Protein AF-A0A6P0NBN0-F1 (afdb_monomer)

Nearest PDB structures (foldseek):
  5uum-assembly2_B  TM=2.780E-01  e=2.029E+00  Homo sapiens

Structure (mmCIF, N/CA/C/O backbone):
data_AF-A0A6P0NBN0-F1
#
_entry.id   AF-A0A6P0NBN0-F1
#
loop_
_atom_site.group_PDB
_atom_site.id
_atom_site.type_symbol
_atom_site.label_atom_id
_atom_site.label_alt_id
_atom_site.label_comp_id
_atom_site.label_asym_id
_atom_site.label_entity_id
_atom_site.label_seq_id
_atom_site.pdbx_PDB_ins_code
_atom_site.Cartn_x
_atom_site.Cartn_y
_atom_site.Cartn_z
_atom_site.occupancy
_atom_site.B_iso_or_equiv
_atom_site.auth_seq_id
_atom_site.auth_comp_id
_atom_site.auth_asym_id
_atom_site.auth_atom_id
_atom_site.pdbx_PDB_model_num
ATOM 1 N N . MET A 1 1 ? -20.893 8.899 32.834 1.00 61.50 1 MET A N 1
ATOM 2 C CA . MET A 1 1 ? -21.364 9.978 31.938 1.00 61.50 1 MET A CA 1
ATOM 3 C C . MET A 1 1 ? -20.304 10.096 30.863 1.00 61.50 1 MET A C 1
ATOM 5 O O . MET A 1 1 ? -19.137 10.096 31.224 1.00 61.50 1 MET A O 1
ATOM 9 N N . VAL A 1 2 ? -20.676 10.076 29.583 1.00 63.03 2 VAL A N 1
ATOM 10 C CA . VAL A 1 2 ? -19.690 10.119 28.487 1.00 63.03 2 VAL A CA 1
ATOM 11 C C . VAL A 1 2 ? -18.972 11.475 28.541 1.00 63.03 2 VAL A C 1
ATOM 13 O O . VAL A 1 2 ? -19.660 12.476 28.770 1.00 63.03 2 VAL A O 1
ATOM 16 N N . PRO A 1 3 ? -17.635 11.545 28.403 1.00 70.12 3 PRO A N 1
ATOM 17 C CA . PRO A 1 3 ? -16.921 12.816 28.469 1.00 70.12 3 PRO A CA 1
ATOM 18 C C . PRO A 1 3 ? -17.438 13.796 27.409 1.00 70.12 3 PRO A C 1
ATOM 20 O O . PRO A 1 3 ? -17.702 13.409 26.273 1.00 70.12 3 PRO A O 1
ATOM 23 N N . THR A 1 4 ? -17.546 15.080 27.769 1.00 79.38 4 THR A N 1
ATOM 24 C CA . THR A 1 4 ? -17.931 16.145 26.823 1.00 79.38 4 THR A CA 1
ATOM 25 C C . THR A 1 4 ? -16.890 16.319 25.713 1.00 79.38 4 THR A C 1
ATOM 27 O O . THR A 1 4 ? -17.241 16.692 24.597 1.00 79.38 4 THR A O 1
ATOM 30 N N . ILE A 1 5 ? -15.610 16.051 26.007 1.00 80.06 5 ILE A N 1
ATOM 31 C CA . ILE A 1 5 ? -14.496 16.093 25.053 1.00 80.06 5 ILE A CA 1
ATOM 32 C C . ILE A 1 5 ? -13.587 14.890 25.317 1.00 80.06 5 ILE A C 1
ATOM 34 O O . ILE A 1 5 ? -13.113 14.708 26.437 1.00 80.06 5 ILE A O 1
ATOM 38 N N . LEU A 1 6 ? -13.317 14.100 24.277 1.00 76.75 6 LEU A N 1
ATOM 39 C CA . LEU A 1 6 ? -12.288 13.062 24.271 1.00 76.75 6 LEU A CA 1
ATOM 40 C C . LEU A 1 6 ? -11.174 13.508 23.316 1.00 76.75 6 LEU A C 1
ATOM 42 O O . LEU A 1 6 ? -11.376 13.530 22.104 1.00 76.75 6 LEU A O 1
ATOM 46 N N . ALA A 1 7 ? -10.021 13.899 23.861 1.00 79.12 7 ALA A N 1
ATOM 47 C CA . ALA A 1 7 ? -8.847 14.269 23.075 1.00 79.12 7 ALA A CA 1
ATOM 48 C C . ALA A 1 7 ? -7.921 13.058 22.940 1.00 79.12 7 ALA A C 1
ATOM 50 O O . ALA A 1 7 ? -7.492 12.483 23.940 1.00 79.12 7 ALA A O 1
ATOM 51 N N . LEU A 1 8 ? -7.642 12.672 21.700 1.00 74.00 8 LEU A N 1
ATOM 52 C CA . LEU A 1 8 ? -6.839 11.510 21.356 1.00 74.00 8 LEU A CA 1
ATOM 53 C C . LEU A 1 8 ? -5.712 11.961 20.429 1.00 74.00 8 LEU A C 1
ATOM 55 O O . LEU A 1 8 ? -5.988 12.511 19.366 1.00 74.00 8 LEU A O 1
ATOM 59 N N . ASP A 1 9 ? -4.467 11.735 20.836 1.00 70.88 9 ASP A N 1
ATOM 60 C CA . ASP A 1 9 ? -3.292 11.960 19.996 1.00 70.88 9 ASP A CA 1
ATOM 61 C C . ASP A 1 9 ? -2.911 10.625 19.353 1.00 70.88 9 ASP A C 1
ATOM 63 O O . ASP A 1 9 ? -2.278 9.777 19.985 1.00 70.88 9 ASP A O 1
ATOM 67 N N . PHE A 1 10 ? -3.422 10.368 18.146 1.00 61.75 10 PHE A N 1
ATOM 68 C CA . PHE A 1 10 ? -3.160 9.117 17.441 1.00 61.75 10 PHE A CA 1
ATOM 69 C C . PHE A 1 10 ? -2.786 9.354 15.983 1.00 61.75 10 PHE A C 1
ATOM 71 O O . PHE A 1 10 ? -3.629 9.712 15.162 1.00 61.75 10 PHE A O 1
ATOM 78 N N . ASP A 1 11 ? -1.564 8.961 15.638 1.00 64.44 11 ASP A N 1
ATOM 79 C CA . ASP A 1 11 ? -1.082 8.802 14.264 1.00 64.44 11 ASP A CA 1
ATOM 80 C C . ASP A 1 11 ? -1.620 7.501 13.620 1.00 64.44 11 ASP A C 1
ATOM 82 O O . ASP A 1 11 ? -0.869 6.651 13.147 1.00 64.44 11 ASP A O 1
ATOM 86 N N . GLY A 1 12 ? -2.942 7.279 13.650 1.00 61.06 12 GLY A N 1
ATOM 87 C CA . GLY A 1 12 ? -3.579 6.124 12.990 1.00 61.06 12 GLY A CA 1
ATOM 88 C C . GLY A 1 12 ? -3.499 4.782 13.738 1.00 61.06 12 GLY A C 1
ATOM 89 O O . GLY A 1 12 ? -3.802 3.740 13.164 1.00 61.06 12 GLY A O 1
ATOM 90 N N . VAL A 1 13 ? -3.156 4.781 15.032 1.00 74.38 13 VAL A N 1
ATOM 91 C CA . VAL A 1 13 ? -2.972 3.561 15.858 1.00 74.38 13 VAL A CA 1
ATOM 92 C C . VAL A 1 13 ? -4.283 2.807 16.152 1.00 74.38 13 VAL A C 1
ATOM 94 O O . VAL A 1 13 ? -4.261 1.673 16.618 1.00 74.38 13 VAL A O 1
ATOM 97 N N . LEU A 1 14 ? -5.446 3.401 15.873 1.00 85.31 14 LEU A N 1
ATOM 98 C CA . LEU A 1 14 ? -6.750 2.785 16.156 1.00 85.31 14 LEU A CA 1
ATOM 99 C C . LEU A 1 14 ? -7.204 1.804 15.072 1.00 85.31 14 LEU A C 1
ATOM 101 O O . LEU A 1 14 ? -7.863 0.807 15.377 1.00 85.31 14 LEU A O 1
ATOM 105 N N . CYS A 1 15 ? -6.842 2.080 13.820 1.00 89.00 15 CYS A N 1
ATOM 106 C CA . CYS A 1 15 ? -7.362 1.375 12.659 1.00 89.00 15 CYS A CA 1
ATOM 107 C C . CYS A 1 15 ? -6.226 0.752 11.847 1.00 89.00 15 CYS A C 1
ATOM 109 O O . CYS A 1 15 ? -5.285 1.417 11.423 1.00 89.00 15 CYS A O 1
ATOM 111 N N . ASN A 1 16 ? -6.360 -0.534 11.566 1.00 91.44 16 ASN A N 1
ATOM 112 C CA . ASN A 1 16 ? -5.607 -1.245 10.557 1.00 91.44 16 ASN A CA 1
ATOM 113 C C . ASN A 1 16 ? -6.168 -0.913 9.163 1.00 91.44 16 ASN A C 1
ATOM 115 O O . ASN A 1 16 ? -7.206 -1.440 8.764 1.00 91.44 16 ASN A O 1
ATOM 119 N N . GLY A 1 17 ? -5.470 -0.042 8.430 1.00 92.50 17 GLY A N 1
ATOM 120 C CA . GLY A 1 17 ? -5.758 0.296 7.028 1.00 92.50 17 GLY A CA 1
ATOM 121 C C . GLY A 1 17 ? -4.939 -0.505 6.011 1.00 92.50 17 GLY A C 1
ATOM 122 O O . GLY A 1 17 ? -4.845 -0.117 4.850 1.00 92.50 17 GLY A O 1
ATOM 123 N N . LEU A 1 18 ? -4.292 -1.604 6.415 1.00 93.81 18 LEU A N 1
ATOM 124 C CA . LEU A 1 18 ? -3.346 -2.321 5.555 1.00 93.81 18 LEU A CA 1
ATOM 125 C C . LEU A 1 18 ? -3.994 -2.898 4.283 1.00 93.81 18 LEU A C 1
ATOM 127 O O . LEU A 1 18 ? -3.351 -2.944 3.231 1.00 93.81 18 LEU A O 1
ATOM 131 N N . LEU A 1 19 ? -5.267 -3.305 4.362 1.00 95.88 19 LEU A N 1
ATOM 132 C CA . LEU A 1 19 ? -6.030 -3.745 3.191 1.00 95.88 19 LEU A CA 1
ATOM 133 C C . LEU A 1 19 ? -6.223 -2.590 2.204 1.00 95.88 19 LEU A C 1
ATOM 135 O O . LEU A 1 19 ? -6.015 -2.777 1.007 1.00 95.88 19 LEU A O 1
ATOM 139 N N . GLU A 1 20 ? -6.568 -1.401 2.701 1.00 96.31 20 GLU A N 1
ATOM 140 C CA . GLU A 1 20 ? -6.726 -0.201 1.880 1.00 96.31 20 GLU A CA 1
ATOM 141 C C . GLU A 1 20 ? -5.420 0.186 1.192 1.00 96.31 20 GLU A C 1
ATOM 143 O O . GLU A 1 20 ? -5.411 0.373 -0.023 1.00 96.31 20 GLU A O 1
ATOM 148 N N . TYR A 1 21 ? -4.304 0.203 1.925 1.00 95.69 21 TYR A N 1
ATOM 149 C CA . TYR A 1 21 ? -2.983 0.475 1.350 1.00 95.69 21 TYR A CA 1
ATOM 150 C C . TYR A 1 21 ? -2.647 -0.471 0.204 1.00 95.69 21 TYR A C 1
ATOM 152 O O . TYR A 1 21 ? -2.204 -0.026 -0.852 1.00 95.69 21 TYR A O 1
ATOM 160 N N . PHE A 1 22 ? -2.892 -1.769 0.382 1.00 97.81 22 PHE A N 1
ATOM 161 C CA . PHE A 1 22 ? -2.668 -2.736 -0.684 1.00 97.81 22 PHE A CA 1
ATOM 162 C C . PHE A 1 22 ? -3.573 -2.485 -1.895 1.00 97.81 22 PHE A C 1
ATOM 164 O O . PHE A 1 22 ? -3.090 -2.495 -3.025 1.00 97.81 22 PHE A O 1
ATOM 171 N N . GLN A 1 23 ? -4.867 -2.234 -1.683 1.00 97.38 23 GLN A N 1
ATOM 172 C CA . GLN A 1 23 ? -5.810 -1.992 -2.777 1.00 97.38 23 GLN A CA 1
ATOM 173 C C . GLN A 1 23 ? -5.470 -0.716 -3.555 1.00 97.38 23 GLN A C 1
ATOM 175 O O . GLN A 1 23 ? -5.464 -0.728 -4.786 1.00 97.38 23 GLN A O 1
ATOM 180 N N . THR A 1 24 ? -5.136 0.367 -2.857 1.00 97.56 24 THR A N 1
ATOM 181 C CA . THR A 1 24 ? -4.711 1.631 -3.466 1.00 97.56 24 THR A CA 1
ATOM 182 C C . THR A 1 24 ? -3.385 1.461 -4.219 1.00 97.56 24 THR A C 1
ATOM 184 O O . THR A 1 24 ? -3.270 1.895 -5.370 1.00 97.56 24 THR A O 1
ATOM 187 N N . ALA A 1 25 ? -2.411 0.744 -3.646 1.00 98.12 25 ALA A N 1
ATOM 188 C CA . ALA A 1 25 ? -1.146 0.426 -4.310 1.00 98.12 25 ALA A CA 1
ATOM 189 C C . ALA A 1 25 ? -1.341 -0.429 -5.571 1.00 98.12 25 ALA A C 1
ATOM 191 O O . ALA A 1 25 ? -0.764 -0.121 -6.611 1.00 98.12 25 ALA A O 1
ATOM 192 N N . TRP A 1 26 ? -2.186 -1.462 -5.507 1.00 98.25 26 TRP A N 1
ATOM 193 C CA . TRP A 1 26 ? -2.505 -2.327 -6.644 1.00 98.25 26 TRP A CA 1
ATOM 194 C C . TRP A 1 26 ? -3.226 -1.568 -7.763 1.00 98.25 26 TRP A C 1
ATOM 196 O O . TRP A 1 26 ? -2.853 -1.681 -8.927 1.00 98.25 26 TRP A O 1
ATOM 206 N N . ARG A 1 27 ? -4.211 -0.725 -7.430 1.00 97.69 27 ARG A N 1
ATOM 207 C CA . ARG A 1 27 ? -4.895 0.126 -8.419 1.00 97.69 27 ARG A CA 1
ATOM 208 C C . ARG A 1 27 ? -3.928 1.092 -9.098 1.00 97.69 27 ARG A C 1
ATOM 210 O O . ARG A 1 27 ? -3.992 1.257 -10.313 1.00 97.69 27 ARG A O 1
ATOM 217 N N . THR A 1 28 ? -3.016 1.689 -8.330 1.00 98.00 28 THR A N 1
ATOM 218 C CA . THR A 1 28 ? -1.963 2.568 -8.865 1.00 98.00 28 THR A CA 1
ATOM 219 C C . THR A 1 28 ? -1.018 1.787 -9.775 1.00 98.00 28 THR A C 1
ATOM 221 O O . THR A 1 28 ? -0.734 2.215 -10.891 1.00 98.00 28 THR A O 1
ATOM 224 N N . TYR A 1 29 ? -0.613 0.587 -9.352 1.00 98.31 29 TYR A N 1
ATOM 225 C CA . TYR A 1 29 ? 0.177 -0.329 -10.166 1.00 98.31 29 TYR A CA 1
ATOM 226 C C . TYR A 1 29 ? -0.507 -0.643 -11.508 1.00 98.31 29 TYR A C 1
ATOM 228 O O . TYR A 1 29 ? 0.113 -0.532 -12.566 1.00 98.31 29 TYR A O 1
ATOM 236 N N . CYS A 1 30 ? -1.805 -0.957 -11.499 1.00 97.88 30 CYS A N 1
ATOM 237 C CA . CYS A 1 30 ? -2.553 -1.229 -12.724 1.00 97.88 30 CYS A CA 1
ATOM 238 C C . CYS A 1 30 ? -2.601 -0.028 -13.683 1.00 97.88 30 CYS A C 1
ATOM 240 O O . CYS A 1 30 ? -2.586 -0.229 -14.897 1.00 97.88 30 CYS A O 1
ATOM 242 N N . GLN A 1 31 ? -2.628 1.208 -13.174 1.00 96.06 31 GLN A N 1
ATOM 243 C CA . GLN A 1 31 ? -2.613 2.407 -14.019 1.00 96.06 31 GLN A CA 1
ATOM 244 C C . GLN A 1 31 ? -1.249 2.658 -14.668 1.00 96.06 31 GLN A C 1
ATOM 246 O O . GLN A 1 31 ? -1.197 2.986 -15.858 1.00 96.06 31 GLN A O 1
ATOM 251 N N . ILE A 1 32 ? -0.167 2.470 -13.910 1.00 96.31 32 ILE A N 1
ATOM 252 C CA . ILE A 1 32 ? 1.203 2.711 -14.379 1.00 96.31 32 ILE A CA 1
ATOM 253 C C . ILE A 1 32 ? 1.640 1.605 -15.351 1.00 96.31 32 ILE A C 1
ATOM 255 O O . ILE A 1 32 ? 2.046 1.900 -16.475 1.00 96.31 32 ILE A O 1
ATOM 259 N N . TRP A 1 33 ? 1.511 0.334 -14.954 1.00 96.94 33 TRP A N 1
ATOM 260 C CA . TRP A 1 33 ? 2.075 -0.803 -15.698 1.00 96.94 33 TRP A CA 1
ATOM 261 C C . TRP A 1 33 ? 1.093 -1.551 -16.594 1.00 96.94 33 TRP A C 1
ATOM 263 O O . TRP A 1 33 ? 1.531 -2.347 -17.422 1.00 96.94 33 TRP A O 1
ATOM 273 N N . LYS A 1 34 ? -0.218 -1.301 -16.471 1.00 96.56 34 LYS A N 1
ATOM 274 C CA . LYS A 1 34 ? -1.268 -1.890 -17.327 1.00 96.56 34 LYS A CA 1
ATOM 275 C C . LYS A 1 34 ? -1.109 -3.413 -17.506 1.00 96.56 34 LYS A C 1
ATOM 277 O O . LYS A 1 34 ? -0.977 -3.890 -18.638 1.00 96.56 34 LYS A O 1
ATOM 282 N N . PRO A 1 35 ? -1.088 -4.185 -16.403 1.00 95.94 35 PRO A N 1
ATOM 283 C CA . PRO A 1 35 ? -0.976 -5.635 -16.466 1.00 95.94 35 PRO A CA 1
ATOM 284 C C . PRO A 1 35 ? -2.165 -6.237 -17.226 1.00 95.94 35 PRO A C 1
ATOM 286 O O . PRO A 1 35 ? -3.243 -5.654 -17.296 1.00 95.94 35 PRO A O 1
ATOM 289 N N . ALA A 1 36 ? -1.996 -7.454 -17.746 1.00 92.75 36 ALA A N 1
ATOM 290 C CA . ALA A 1 36 ? -3.055 -8.154 -18.480 1.00 92.75 36 ALA A CA 1
ATOM 291 C C . ALA A 1 36 ? -4.296 -8.488 -17.624 1.00 92.75 36 ALA A C 1
ATOM 293 O O . ALA A 1 36 ? -5.365 -8.754 -18.168 1.00 92.75 36 ALA A O 1
ATOM 294 N N . SER A 1 37 ? -4.151 -8.503 -16.297 1.00 93.44 37 SER A N 1
ATOM 295 C CA . SER A 1 37 ? -5.216 -8.770 -15.332 1.00 93.44 37 SER A CA 1
ATOM 296 C C . SER A 1 37 ? -5.229 -7.685 -14.263 1.00 93.44 37 SER A C 1
ATOM 298 O O . SER A 1 37 ? -4.195 -7.392 -13.666 1.00 93.44 37 SER A O 1
ATOM 300 N N . GLU A 1 38 ? -6.414 -7.149 -13.971 1.00 92.62 38 GLU A N 1
ATOM 301 C CA . GLU A 1 38 ? -6.649 -6.240 -12.840 1.00 92.62 38 GLU A CA 1
ATOM 302 C C . GLU A 1 38 ? -6.886 -6.989 -11.519 1.00 92.62 38 GLU A C 1
ATOM 304 O O . GLU A 1 38 ? -7.063 -6.373 -10.470 1.00 92.62 38 GLU A O 1
ATOM 309 N N . THR A 1 39 ? -6.885 -8.325 -11.540 1.00 94.50 39 THR A N 1
ATOM 310 C CA . THR A 1 39 ? -6.930 -9.138 -10.318 1.00 94.50 39 THR A CA 1
ATOM 311 C C . THR A 1 39 ? -5.506 -9.379 -9.814 1.00 94.50 39 THR A C 1
ATOM 313 O O . THR A 1 39 ? -4.694 -9.906 -10.586 1.00 94.50 39 THR A O 1
ATOM 316 N N . PRO A 1 40 ? -5.185 -9.031 -8.551 1.00 95.06 40 PRO A N 1
ATOM 317 C CA . PRO A 1 40 ? -3.857 -9.258 -8.000 1.00 95.06 40 PRO A CA 1
ATOM 318 C C . PRO A 1 40 ? -3.563 -10.761 -7.874 1.00 95.06 40 PRO A C 1
ATOM 320 O O . PRO A 1 40 ? -4.466 -11.535 -7.550 1.00 95.06 40 PRO A O 1
ATOM 323 N N . PRO A 1 41 ? -2.306 -11.197 -8.073 1.00 95.56 41 PRO A N 1
ATOM 324 C CA . PRO A 1 41 ? -1.902 -12.569 -7.786 1.00 95.56 41 PRO A CA 1
ATOM 325 C C . PRO A 1 41 ? -2.195 -12.957 -6.329 1.00 95.56 41 PRO A C 1
ATOM 327 O O . PRO A 1 41 ? -1.961 -12.165 -5.416 1.00 95.56 41 PRO A O 1
ATOM 330 N N . GLU A 1 42 ? -2.631 -14.199 -6.104 1.00 91.31 42 GLU A N 1
ATOM 331 C CA . GLU A 1 42 ? -3.110 -14.700 -4.800 1.00 91.31 42 GLU A CA 1
ATOM 332 C C . GLU A 1 42 ? -2.128 -14.440 -3.640 1.00 91.31 42 GLU A C 1
ATOM 334 O O . GLU A 1 42 ? -2.518 -14.020 -2.555 1.00 91.31 42 GLU A O 1
ATOM 339 N N . ASN A 1 43 ? -0.825 -14.601 -3.888 1.00 94.38 43 ASN A N 1
ATOM 340 C CA . ASN A 1 43 ? 0.217 -14.438 -2.870 1.00 94.38 43 ASN A CA 1
ATOM 341 C C . ASN A 1 43 ? 0.814 -13.026 -2.788 1.00 94.38 43 ASN A C 1
ATOM 343 O O . ASN A 1 43 ? 1.760 -12.813 -2.028 1.00 94.38 43 ASN A O 1
ATOM 347 N N . LEU A 1 44 ? 0.308 -12.060 -3.555 1.00 97.75 44 LEU A N 1
ATOM 348 C CA . LEU A 1 44 ? 0.871 -10.711 -3.581 1.00 97.75 44 LEU A CA 1
ATOM 349 C C . LEU A 1 44 ? 0.527 -9.925 -2.309 1.00 97.75 44 LEU A C 1
ATOM 351 O O . LEU A 1 44 ? 1.414 -9.326 -1.703 1.00 97.75 44 LEU A O 1
ATOM 355 N N . ALA A 1 45 ? -0.734 -9.969 -1.869 1.00 97.38 45 ALA A N 1
ATOM 356 C CA . ALA A 1 45 ? -1.179 -9.208 -0.702 1.00 97.38 45 ALA A CA 1
ATOM 357 C C . ALA A 1 45 ? -0.463 -9.634 0.596 1.00 97.38 45 ALA A C 1
ATOM 359 O O . ALA A 1 45 ? 0.098 -8.768 1.267 1.00 97.38 45 ALA A O 1
ATOM 360 N N . PRO A 1 46 ? -0.342 -10.941 0.925 1.00 97.56 46 PRO A 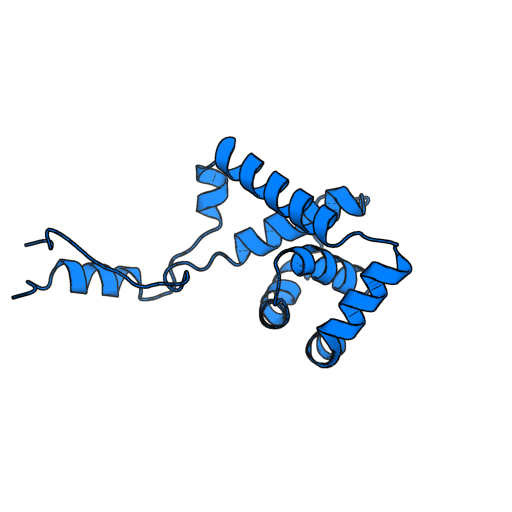N 1
ATOM 361 C CA . PRO A 1 46 ? 0.397 -11.367 2.114 1.00 97.56 46 PRO A CA 1
ATOM 362 C C . PRO A 1 46 ? 1.873 -10.943 2.116 1.00 97.56 46 PRO A C 1
ATOM 364 O O . PRO A 1 46 ? 2.412 -10.628 3.176 1.00 97.56 46 PRO A O 1
ATOM 367 N N . LYS A 1 47 ? 2.528 -10.920 0.946 1.00 98.25 47 LYS A N 1
ATOM 368 C CA . LYS A 1 47 ? 3.910 -10.431 0.801 1.00 98.25 47 LYS A CA 1
ATOM 369 C C . LYS A 1 47 ? 3.996 -8.933 1.057 1.00 98.25 47 LYS A C 1
ATOM 371 O O . LYS A 1 47 ? 4.808 -8.493 1.863 1.00 98.25 47 LYS A O 1
ATOM 376 N N . PHE A 1 48 ? 3.107 -8.162 0.433 1.00 98.38 48 PHE A N 1
ATOM 377 C CA . 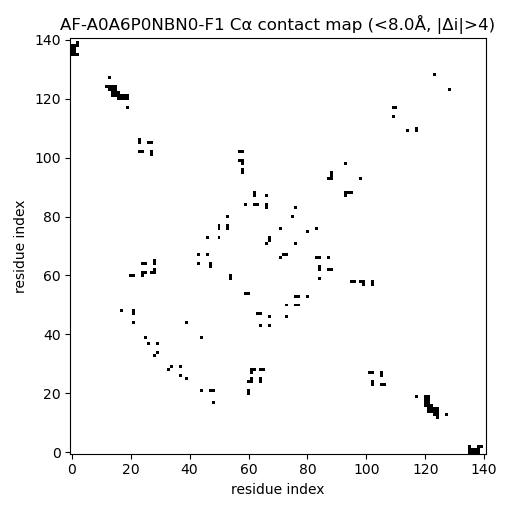PHE A 1 48 ? 3.013 -6.723 0.661 1.00 98.38 48 PHE A CA 1
ATOM 378 C C . PHE A 1 48 ? 2.809 -6.396 2.149 1.00 98.38 48 PHE A C 1
ATOM 380 O O . PHE A 1 48 ? 3.468 -5.508 2.679 1.00 98.38 48 PHE A O 1
ATOM 387 N N . TYR A 1 49 ? 1.962 -7.154 2.853 1.00 96.94 49 TYR A N 1
ATOM 388 C CA . TYR A 1 49 ? 1.711 -6.963 4.286 1.00 96.94 49 TYR A CA 1
ATOM 389 C C . TYR A 1 49 ? 2.962 -7.150 5.146 1.00 96.94 49 TYR A C 1
ATOM 391 O O . TYR A 1 49 ? 3.220 -6.329 6.023 1.00 96.94 49 TYR A O 1
ATOM 399 N N . ARG A 1 50 ? 3.761 -8.189 4.875 1.00 97.38 50 ARG A N 1
ATOM 400 C CA . ARG A 1 50 ? 5.029 -8.426 5.587 1.00 97.38 50 ARG A CA 1
ATOM 401 C C . ARG A 1 50 ? 6.075 -7.357 5.297 1.00 97.38 50 ARG A C 1
ATOM 403 O O . ARG A 1 50 ? 6.856 -7.018 6.178 1.00 97.38 50 ARG A O 1
ATOM 410 N N . LEU A 1 51 ? 6.070 -6.831 4.076 1.00 98.06 51 LEU A N 1
ATOM 411 C CA . LEU A 1 51 ? 7.033 -5.839 3.608 1.00 98.06 51 LEU A CA 1
ATOM 412 C C . LEU A 1 51 ? 6.602 -4.399 3.889 1.00 98.06 51 LEU A C 1
ATOM 414 O O . LEU A 1 51 ? 7.411 -3.495 3.724 1.00 98.06 51 LEU A O 1
ATOM 418 N N . ARG A 1 52 ? 5.381 -4.152 4.382 1.00 95.50 52 ARG A N 1
ATOM 419 C CA . ARG A 1 52 ? 4.907 -2.798 4.712 1.00 95.50 52 ARG A CA 1
ATOM 420 C C . ARG A 1 52 ? 5.901 -1.956 5.532 1.00 95.50 52 ARG A C 1
ATOM 422 O O . ARG A 1 52 ? 5.959 -0.759 5.251 1.00 95.50 52 ARG A O 1
ATOM 429 N N . PRO A 1 53 ? 6.671 -2.502 6.495 1.00 95.69 53 PRO A N 1
ATOM 430 C CA . PRO A 1 53 ? 7.638 -1.719 7.262 1.00 95.69 53 PRO A CA 1
ATOM 431 C C . PRO A 1 53 ? 8.751 -1.054 6.443 1.00 95.69 53 PRO A C 1
ATOM 433 O O . PRO A 1 53 ? 9.330 -0.096 6.938 1.00 95.69 53 PRO A O 1
ATOM 436 N N . VAL A 1 54 ? 9.050 -1.520 5.220 1.00 97.62 54 VAL A N 1
ATOM 437 C CA . VAL A 1 54 ? 10.092 -0.889 4.384 1.00 97.62 54 VAL A CA 1
ATOM 438 C C . VAL A 1 54 ? 9.616 0.404 3.723 1.00 97.62 54 VAL A C 1
ATOM 440 O O . VAL A 1 54 ? 10.436 1.211 3.314 1.00 97.62 54 VAL A O 1
ATOM 443 N N . ILE A 1 55 ? 8.298 0.598 3.602 1.00 96.56 55 ILE A N 1
ATOM 444 C CA . ILE A 1 55 ? 7.714 1.778 2.960 1.00 96.56 55 ILE A CA 1
ATOM 445 C C . ILE A 1 55 ? 7.784 2.970 3.916 1.00 96.56 55 ILE A C 1
ATOM 447 O O . ILE A 1 55 ? 7.071 3.005 4.930 1.00 96.56 55 ILE A O 1
ATOM 451 N N . GLU A 1 56 ? 8.565 3.971 3.527 1.00 94.38 56 GLU A N 1
ATOM 452 C CA . GLU A 1 56 ? 8.738 5.239 4.234 1.00 94.38 56 GLU A CA 1
ATOM 453 C C . GLU A 1 56 ? 7.800 6.319 3.679 1.00 94.38 56 GLU A C 1
ATOM 455 O O . GLU A 1 56 ? 7.273 7.140 4.431 1.00 94.38 56 GLU A O 1
ATOM 460 N N . ILE A 1 57 ? 7.550 6.305 2.362 1.00 94.94 57 ILE A N 1
ATOM 461 C CA . ILE A 1 57 ? 6.782 7.347 1.662 1.00 94.94 57 ILE A CA 1
ATOM 462 C C . ILE A 1 57 ? 5.716 6.712 0.762 1.00 94.94 57 I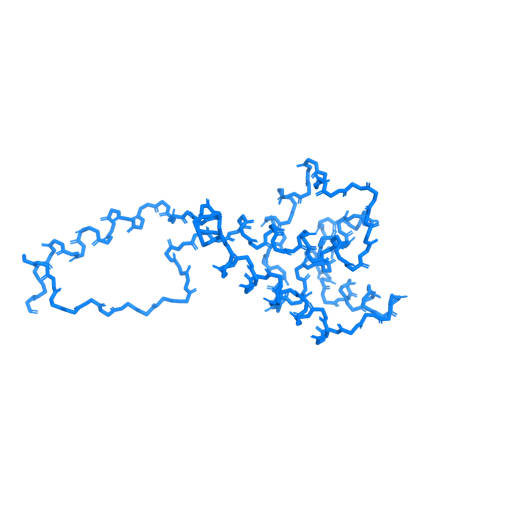LE A C 1
ATOM 464 O O . ILE A 1 57 ? 5.951 5.695 0.123 1.00 94.94 57 ILE A O 1
ATOM 468 N N . GLY A 1 58 ? 4.531 7.324 0.658 1.00 93.12 58 GLY A N 1
ATOM 469 C CA . GLY A 1 58 ? 3.381 6.736 -0.045 1.00 93.12 58 GLY A CA 1
ATOM 470 C C . GLY A 1 58 ? 3.640 6.278 -1.489 1.00 93.12 58 GLY A C 1
ATOM 471 O O . GLY A 1 58 ? 3.164 5.213 -1.876 1.00 93.12 58 GLY A O 1
ATOM 472 N N . TRP A 1 59 ? 4.449 7.008 -2.268 1.00 96.50 59 TRP A N 1
ATOM 473 C CA . TRP A 1 59 ? 4.764 6.638 -3.659 1.00 96.50 59 TRP A CA 1
ATOM 474 C C . TRP A 1 59 ? 5.512 5.304 -3.786 1.00 96.50 59 TRP A C 1
ATOM 476 O O . TRP A 1 59 ? 5.501 4.700 -4.853 1.00 96.50 59 TRP A O 1
ATOM 486 N N . GLU A 1 60 ? 6.137 4.821 -2.713 1.00 98.38 60 GLU A N 1
ATOM 487 C CA . GLU A 1 60 ? 6.875 3.559 -2.685 1.00 98.38 60 GLU A CA 1
ATOM 488 C C . GLU A 1 60 ? 5.952 2.335 -2.708 1.00 98.38 60 GLU A C 1
ATOM 490 O O . GLU A 1 60 ? 6.373 1.258 -3.125 1.00 98.38 60 GLU A O 1
ATOM 495 N N . MET A 1 61 ? 4.681 2.476 -2.310 1.00 98.12 61 MET A N 1
ATOM 496 C CA . MET A 1 61 ? 3.738 1.353 -2.266 1.00 98.12 61 MET A CA 1
ATOM 497 C C . MET A 1 61 ? 3.538 0.662 -3.631 1.00 98.12 61 MET A C 1
ATOM 499 O O . MET A 1 61 ? 3.702 -0.558 -3.697 1.00 98.12 61 MET A O 1
ATOM 503 N N . PRO A 1 62 ? 3.217 1.371 -4.734 1.00 98.25 62 PRO A N 1
ATOM 504 C CA . PRO A 1 62 ? 3.120 0.746 -6.054 1.00 98.25 62 PRO A CA 1
ATOM 505 C C . PRO A 1 62 ? 4.470 0.224 -6.568 1.00 98.25 62 PRO A C 1
ATOM 507 O O . PRO A 1 62 ? 4.495 -0.774 -7.287 1.00 98.25 62 PRO A O 1
ATOM 510 N N . ILE A 1 63 ? 5.593 0.829 -6.163 1.00 98.50 63 ILE A N 1
ATOM 511 C CA . ILE A 1 63 ? 6.932 0.321 -6.503 1.00 98.50 63 ILE A CA 1
ATOM 512 C C . ILE A 1 63 ? 7.184 -1.026 -5.822 1.00 98.50 63 ILE A C 1
ATOM 514 O O . ILE A 1 63 ? 7.733 -1.932 -6.442 1.00 98.50 63 ILE A O 1
ATOM 518 N N . LEU A 1 64 ? 6.751 -1.188 -4.568 1.00 98.69 64 LEU A N 1
ATOM 519 C CA . LEU A 1 64 ? 6.884 -2.446 -3.833 1.00 98.69 64 LEU A CA 1
ATOM 520 C C . LEU A 1 64 ? 6.072 -3.559 -4.500 1.00 98.69 64 LEU A C 1
ATOM 522 O O . LEU A 1 64 ? 6.553 -4.682 -4.645 1.00 98.69 64 LEU A O 1
ATOM 526 N N . ILE A 1 65 ? 4.857 -3.238 -4.951 1.00 98.56 65 ILE A N 1
ATOM 527 C CA . ILE A 1 65 ? 4.047 -4.154 -5.760 1.00 98.56 65 ILE A CA 1
ATOM 528 C C . ILE A 1 65 ? 4.811 -4.568 -7.019 1.00 98.56 65 ILE A C 1
ATOM 530 O O . ILE A 1 65 ? 4.921 -5.761 -7.300 1.00 98.56 65 ILE A O 1
ATOM 534 N N . HIS A 1 66 ? 5.381 -3.608 -7.749 1.00 98.50 66 HIS A N 1
ATOM 535 C CA . HIS A 1 66 ? 6.122 -3.904 -8.972 1.00 98.50 66 HIS A CA 1
ATOM 536 C C . HIS A 1 66 ? 7.375 -4.748 -8.717 1.00 98.50 66 HIS A C 1
ATOM 538 O O . HIS A 1 66 ? 7.594 -5.731 -9.417 1.00 98.50 66 HIS A O 1
ATOM 544 N N . ALA A 1 67 ? 8.141 -4.459 -7.661 1.00 98.50 67 ALA A N 1
ATOM 545 C CA . ALA A 1 67 ? 9.287 -5.268 -7.238 1.00 98.50 67 ALA A CA 1
ATOM 546 C C . ALA A 1 67 ? 8.902 -6.742 -7.008 1.00 98.50 67 ALA A C 1
ATOM 548 O O . ALA A 1 67 ? 9.591 -7.656 -7.467 1.00 98.50 67 ALA A O 1
ATOM 549 N N . LEU A 1 68 ? 7.764 -6.975 -6.346 1.00 98.44 68 LEU A N 1
ATOM 550 C CA . LEU A 1 68 ? 7.230 -8.316 -6.111 1.00 98.44 68 LEU A CA 1
ATOM 551 C C . LEU A 1 68 ? 6.778 -9.006 -7.406 1.00 98.44 68 LEU A C 1
ATOM 553 O O . LEU A 1 68 ? 6.974 -10.215 -7.542 1.00 98.44 68 LEU A O 1
ATOM 557 N N . ILE A 1 69 ? 6.203 -8.264 -8.358 1.00 97.69 69 ILE A N 1
ATOM 558 C CA . ILE A 1 69 ? 5.826 -8.791 -9.681 1.00 97.69 69 ILE A CA 1
ATOM 559 C C . ILE A 1 69 ? 7.061 -9.136 -10.523 1.00 97.69 69 ILE A C 1
ATOM 561 O O . ILE A 1 69 ? 7.068 -10.165 -11.198 1.00 97.69 69 ILE A O 1
ATOM 565 N N . LEU A 1 70 ? 8.126 -8.335 -10.438 1.00 97.12 70 LEU A N 1
ATOM 566 C CA . LEU A 1 70 ? 9.423 -8.615 -11.066 1.00 97.12 70 LEU A CA 1
ATOM 567 C C . LEU A 1 70 ? 10.155 -9.813 -10.433 1.00 97.12 70 LEU A C 1
ATOM 569 O O . LEU A 1 70 ? 11.167 -10.265 -10.966 1.00 97.12 70 LEU A O 1
ATOM 573 N N . GLY A 1 71 ? 9.649 -10.346 -9.317 1.00 97.62 71 GLY A N 1
ATOM 574 C CA . GLY A 1 71 ? 10.204 -11.521 -8.650 1.00 97.62 71 GLY A CA 1
ATOM 575 C C . GLY A 1 71 ? 11.384 -11.223 -7.726 1.00 97.62 71 GLY A C 1
ATOM 576 O O . GLY A 1 71 ? 12.111 -12.149 -7.367 1.00 97.62 71 GLY A O 1
ATOM 577 N N . ILE A 1 72 ? 11.576 -9.964 -7.318 1.00 98.19 72 ILE A N 1
ATOM 578 C CA . ILE A 1 72 ? 12.572 -9.605 -6.302 1.00 98.19 72 ILE A CA 1
ATOM 579 C C . ILE A 1 72 ? 12.177 -10.276 -4.976 1.00 98.19 72 ILE A C 1
ATOM 581 O O . ILE A 1 72 ? 11.004 -10.280 -4.590 1.00 98.19 72 ILE A O 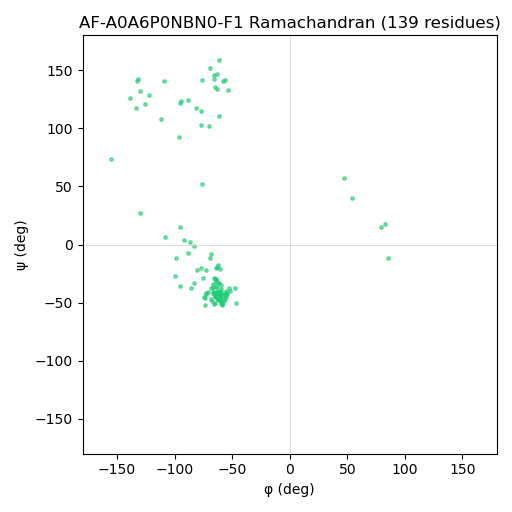1
ATOM 585 N N . SER A 1 73 ? 13.142 -10.907 -4.301 1.00 98.12 73 SER A N 1
ATOM 586 C CA . SER A 1 73 ? 12.878 -11.671 -3.079 1.00 98.12 73 SER A CA 1
ATOM 587 C C . SER A 1 73 ? 12.488 -10.762 -1.909 1.00 98.12 73 SER A C 1
ATOM 589 O O . SER A 1 73 ? 12.912 -9.610 -1.826 1.00 98.12 73 SER A O 1
ATOM 591 N N . GLU A 1 74 ? 11.695 -11.296 -0.971 1.00 98.31 74 GLU A N 1
ATOM 592 C CA . GLU A 1 74 ? 11.316 -10.564 0.249 1.00 98.31 74 GLU A CA 1
ATOM 593 C C . GLU A 1 74 ? 12.561 -10.171 1.064 1.00 98.31 74 GLU A C 1
ATOM 595 O O . GLU A 1 74 ? 12.624 -9.053 1.563 1.00 98.31 74 GLU A O 1
ATOM 600 N N . ASP A 1 75 ? 13.579 -11.039 1.127 1.00 98.19 75 ASP A N 1
ATOM 601 C CA . ASP A 1 75 ? 14.835 -10.767 1.839 1.00 98.19 75 ASP A CA 1
ATOM 602 C C . ASP A 1 75 ? 15.615 -9.594 1.233 1.00 98.19 75 ASP A C 1
ATOM 604 O O . ASP A 1 75 ? 16.096 -8.733 1.968 1.00 98.19 75 ASP A O 1
ATOM 608 N N . GLU A 1 76 ? 15.711 -9.525 -0.100 1.00 98.31 76 GLU A N 1
ATOM 609 C CA . GLU A 1 76 ? 16.393 -8.423 -0.787 1.00 98.31 76 GLU A CA 1
ATOM 610 C C . GLU A 1 76 ? 15.654 -7.102 -0.562 1.00 98.31 76 GLU A C 1
ATOM 612 O O . GLU A 1 76 ? 16.269 -6.076 -0.275 1.00 98.31 76 GLU A O 1
ATOM 617 N N . ILE A 1 77 ? 14.319 -7.130 -0.625 1.00 98.50 77 ILE A N 1
ATOM 618 C CA . ILE A 1 77 ? 13.491 -5.957 -0.338 1.00 98.50 77 ILE A CA 1
ATOM 619 C C . ILE A 1 77 ? 13.688 -5.503 1.114 1.00 98.50 77 ILE A C 1
ATOM 621 O O . ILE A 1 77 ? 13.890 -4.316 1.348 1.00 98.50 77 ILE A O 1
ATOM 625 N N . LEU A 1 78 ? 13.666 -6.420 2.085 1.00 97.94 78 LEU A N 1
ATOM 626 C CA . LEU A 1 78 ? 13.835 -6.090 3.506 1.00 97.94 78 LEU A CA 1
ATOM 627 C C . LEU A 1 78 ? 15.206 -5.485 3.817 1.00 97.94 78 LEU A C 1
ATOM 629 O O . LEU A 1 78 ? 15.300 -4.614 4.679 1.00 97.94 78 LEU A O 1
ATOM 633 N N . GLN A 1 79 ? 16.260 -5.949 3.147 1.00 97.75 79 GLN A N 1
ATOM 634 C CA . GLN A 1 79 ? 17.628 -5.505 3.417 1.00 97.75 79 GLN A CA 1
ATOM 635 C C . GLN A 1 79 ? 18.000 -4.233 2.650 1.00 97.75 79 GLN A C 1
ATOM 637 O O . GLN A 1 79 ? 18.697 -3.379 3.195 1.00 97.75 79 GLN A O 1
ATOM 642 N N . ASN A 1 80 ? 17.527 -4.090 1.406 1.00 97.75 80 ASN A N 1
ATOM 643 C CA . ASN A 1 80 ? 18.049 -3.107 0.453 1.00 97.75 80 ASN A CA 1
ATOM 644 C C . ASN A 1 80 ? 16.955 -2.256 -0.221 1.00 97.75 80 ASN A C 1
ATOM 646 O O . ASN A 1 80 ? 17.163 -1.759 -1.334 1.00 97.75 80 ASN A O 1
ATOM 650 N N . TRP A 1 81 ? 15.802 -2.052 0.433 1.00 98.25 81 TRP A N 1
ATOM 651 C CA . TRP A 1 81 ? 14.627 -1.406 -0.174 1.00 98.25 81 TRP A CA 1
ATOM 652 C C . TRP A 1 81 ? 14.933 -0.114 -0.938 1.00 98.25 81 TRP A C 1
ATOM 654 O O . TRP A 1 81 ? 14.571 0.006 -2.106 1.00 98.25 81 TRP A O 1
ATOM 664 N N . SER A 1 82 ? 15.654 0.827 -0.321 1.00 97.06 82 SER A N 1
ATOM 665 C CA . SER A 1 82 ? 15.986 2.116 -0.945 1.00 97.06 82 SER A CA 1
ATOM 666 C C . SER A 1 82 ? 16.691 1.945 -2.299 1.00 97.06 82 SER A C 1
ATOM 668 O O . SER A 1 82 ? 16.372 2.634 -3.270 1.00 97.06 82 SER A O 1
ATOM 670 N N . THR A 1 83 ? 17.604 0.973 -2.398 1.00 98.12 83 THR A N 1
ATOM 671 C CA . THR A 1 83 ? 18.319 0.672 -3.646 1.00 98.12 83 THR A CA 1
ATOM 672 C C . THR A 1 83 ? 17.408 -0.018 -4.658 1.00 98.12 83 THR A C 1
ATOM 674 O O . THR A 1 83 ? 17.416 0.363 -5.830 1.00 98.12 83 THR A O 1
ATOM 677 N N . VAL A 1 84 ? 16.580 -0.974 -4.223 1.00 98.44 84 VAL A N 1
ATOM 678 C CA . VAL A 1 84 ? 15.594 -1.651 -5.084 1.00 98.44 84 VAL A CA 1
ATOM 679 C C . VAL A 1 84 ? 14.613 -0.644 -5.691 1.00 98.44 84 VAL A C 1
ATOM 681 O O . VAL A 1 84 ? 14.456 -0.591 -6.912 1.00 98.44 84 VAL A O 1
ATOM 684 N N . ALA A 1 85 ? 14.003 0.202 -4.861 1.00 98.06 85 ALA A N 1
ATOM 685 C CA . ALA A 1 85 ? 13.048 1.214 -5.293 1.00 98.06 85 ALA A CA 1
ATOM 686 C C . ALA A 1 85 ? 13.688 2.229 -6.250 1.00 98.06 85 ALA A C 1
ATOM 688 O O . ALA A 1 85 ? 13.125 2.543 -7.299 1.00 98.06 85 ALA A O 1
ATOM 689 N N . GLN A 1 86 ? 14.894 2.712 -5.928 1.00 97.38 86 GLN A N 1
ATOM 690 C CA . GLN A 1 86 ? 15.635 3.636 -6.786 1.00 97.38 86 GLN A CA 1
ATOM 691 C C . GLN A 1 86 ? 15.983 3.013 -8.142 1.00 97.38 86 GLN A C 1
ATOM 693 O O . GLN A 1 86 ? 15.905 3.706 -9.159 1.00 97.38 86 GLN A O 1
ATOM 698 N N . SER A 1 87 ? 16.364 1.733 -8.155 1.00 97.94 87 SER A N 1
ATOM 699 C CA . SER A 1 87 ? 16.675 0.992 -9.377 1.00 97.94 87 SER A CA 1
ATOM 700 C C . SER A 1 87 ? 15.465 0.948 -10.307 1.00 97.94 87 SER A C 1
ATOM 702 O O . SER A 1 87 ? 15.581 1.382 -11.449 1.00 97.94 87 SER A O 1
ATOM 704 N N . ILE A 1 88 ? 14.296 0.551 -9.787 1.00 98.25 88 ILE A N 1
ATOM 705 C CA . ILE A 1 88 ? 13.034 0.497 -10.543 1.00 98.25 88 ILE A CA 1
ATOM 706 C C . ILE A 1 88 ? 12.664 1.874 -11.102 1.00 98.25 88 ILE A C 1
ATOM 708 O O . ILE A 1 88 ? 12.394 2.019 -12.294 1.00 98.25 88 ILE A O 1
ATOM 712 N N . VAL A 1 89 ? 12.689 2.904 -10.249 1.00 97.56 89 VAL A N 1
ATOM 713 C CA . VAL A 1 89 ? 12.364 4.280 -10.652 1.00 97.56 89 VAL A CA 1
ATOM 714 C C . VAL A 1 89 ? 13.265 4.746 -11.796 1.00 97.56 89 VAL A C 1
ATOM 716 O O . VAL A 1 89 ? 12.780 5.335 -12.758 1.00 97.56 89 VAL A O 1
ATOM 719 N N . ASN A 1 90 ? 14.564 4.452 -11.725 1.00 97.44 90 ASN A N 1
ATOM 720 C CA . ASN A 1 90 ? 15.522 4.869 -12.745 1.00 97.44 90 ASN A CA 1
ATOM 721 C C . ASN A 1 90 ? 15.401 4.055 -14.035 1.00 97.44 90 ASN A C 1
ATOM 723 O O . ASN A 1 90 ? 15.425 4.639 -15.117 1.00 97.44 90 ASN A O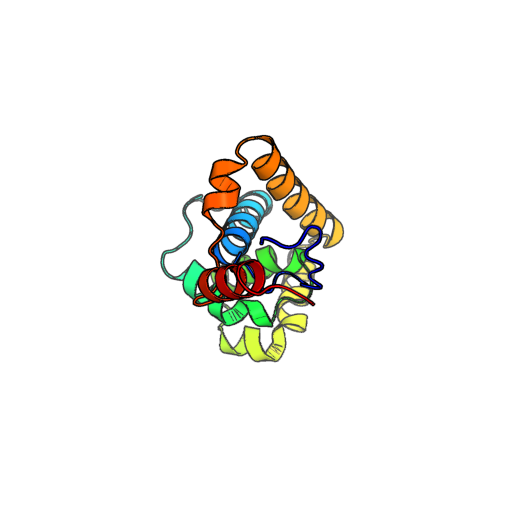 1
ATOM 727 N N . SER A 1 91 ? 15.285 2.727 -13.941 1.00 96.94 91 SER A N 1
ATOM 728 C CA . SER A 1 91 ? 15.222 1.854 -15.117 1.00 96.94 91 SER A CA 1
ATOM 729 C C . SER A 1 91 ? 13.980 2.110 -15.960 1.00 96.94 91 SER A C 1
ATOM 731 O O . SER A 1 91 ?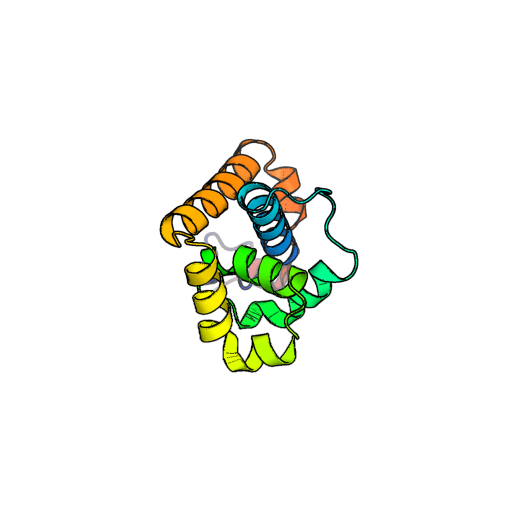 14.016 1.943 -17.176 1.00 96.94 91 SER A O 1
ATOM 733 N N . GLU A 1 92 ? 12.894 2.538 -15.320 1.00 96.25 92 GLU A N 1
ATOM 734 C CA . GLU A 1 92 ? 11.602 2.757 -15.971 1.00 96.25 92 GLU A CA 1
ATOM 735 C C . GLU A 1 92 ? 11.253 4.240 -16.114 1.00 96.25 92 GLU A C 1
ATOM 737 O O . GLU A 1 92 ? 10.178 4.584 -16.596 1.00 96.25 92 GLU A O 1
ATOM 742 N N . THR A 1 93 ? 12.194 5.128 -15.769 1.00 95.81 93 THR A N 1
ATOM 743 C CA . THR A 1 93 ? 12.059 6.591 -15.896 1.00 95.81 93 THR A CA 1
ATOM 744 C C . THR A 1 93 ? 10.798 7.123 -15.201 1.00 95.81 93 THR A C 1
ATOM 746 O O . THR A 1 93 ? 10.102 8.000 -15.711 1.00 95.81 93 THR A O 1
ATOM 749 N N . LEU A 1 94 ? 10.482 6.569 -14.029 1.00 96.56 94 LEU A N 1
ATOM 750 C CA . LEU A 1 94 ? 9.325 6.987 -13.246 1.00 96.56 94 LEU A CA 1
ATOM 751 C C . LEU A 1 94 ? 9.609 8.316 -12.548 1.00 96.56 94 LEU A C 1
ATOM 753 O O . LEU A 1 94 ? 10.689 8.542 -12.001 1.00 96.56 94 LEU A O 1
ATOM 757 N N . ASP A 1 95 ? 8.599 9.177 -12.496 1.00 96.19 95 ASP A N 1
ATOM 758 C CA . ASP A 1 95 ? 8.622 10.359 -11.648 1.00 96.19 95 ASP A CA 1
ATOM 759 C C . ASP A 1 95 ? 7.936 10.038 -10.311 1.00 96.19 95 ASP A C 1
ATOM 761 O O . ASP A 1 95 ? 6.779 9.611 -10.260 1.00 96.19 95 ASP A O 1
ATOM 765 N N . ARG A 1 96 ? 8.658 10.233 -9.201 1.00 95.81 96 ARG A N 1
ATOM 766 C CA . ARG A 1 96 ? 8.145 9.950 -7.848 1.00 95.81 96 ARG A CA 1
ATOM 767 C C . ARG A 1 96 ? 6.974 10.845 -7.469 1.00 95.81 96 ARG A C 1
ATOM 769 O O . ARG A 1 96 ? 6.063 10.403 -6.779 1.00 95.81 96 ARG A O 1
ATOM 776 N N . THR A 1 97 ? 7.015 12.102 -7.901 1.00 96.50 97 THR A N 1
ATOM 777 C CA . THR A 1 97 ? 5.962 13.081 -7.625 1.00 96.50 97 THR A CA 1
ATOM 778 C C . THR A 1 97 ? 4.711 12.743 -8.417 1.00 96.50 97 THR A C 1
ATOM 780 O O . THR A 1 97 ? 3.613 12.824 -7.876 1.00 96.50 97 THR A O 1
ATOM 783 N N . ASP A 1 98 ? 4.857 12.334 -9.675 1.00 96.94 98 ASP A N 1
ATOM 784 C CA . ASP A 1 98 ? 3.730 11.865 -10.477 1.00 96.94 98 ASP A CA 1
ATOM 785 C C . ASP A 1 98 ? 3.139 10.568 -9.909 1.00 96.94 98 ASP A C 1
ATOM 787 O O . ASP A 1 98 ? 1.930 10.470 -9.730 1.00 96.94 98 ASP A O 1
ATOM 791 N N . THR A 1 99 ? 3.989 9.621 -9.499 1.00 97.06 99 THR A N 1
ATOM 792 C CA . THR A 1 99 ? 3.559 8.377 -8.836 1.00 97.06 99 THR A CA 1
ATOM 793 C C . THR A 1 99 ? 2.780 8.669 -7.548 1.00 97.06 99 THR A C 1
ATOM 795 O O . THR A 1 99 ? 1.715 8.090 -7.330 1.00 97.06 99 THR A O 1
ATOM 798 N N . ALA A 1 100 ? 3.266 9.598 -6.714 1.00 97.38 100 ALA A N 1
ATOM 799 C CA . ALA A 1 100 ? 2.555 10.054 -5.518 1.00 97.38 100 ALA A CA 1
ATOM 800 C C . ALA A 1 100 ? 1.186 10.653 -5.873 1.00 97.38 100 ALA A C 1
ATOM 802 O O . ALA A 1 100 ? 0.168 10.242 -5.326 1.00 97.38 100 ALA A O 1
ATOM 803 N N . LYS A 1 101 ? 1.147 11.568 -6.851 1.00 97.50 101 LYS A N 1
ATOM 804 C CA . LYS A 1 101 ? -0.093 12.216 -7.301 1.00 97.50 101 LYS A CA 1
ATOM 805 C C . LYS A 1 101 ? -1.113 11.223 -7.845 1.00 97.50 101 LYS A C 1
ATOM 807 O O . LYS A 1 101 ? -2.304 11.389 -7.586 1.00 97.50 101 LYS A O 1
ATOM 812 N N . GLN A 1 102 ? -0.678 10.222 -8.610 1.00 97.44 102 GLN A N 1
ATOM 813 C CA . GLN A 1 102 ? -1.564 9.177 -9.123 1.00 97.44 102 GLN A CA 1
ATOM 814 C C . GLN A 1 102 ? -2.176 8.372 -7.973 1.00 97.44 102 GLN A C 1
ATOM 816 O O . GLN A 1 102 ? -3.391 8.172 -7.952 1.00 97.44 102 GLN A O 1
ATOM 821 N N . LEU A 1 103 ? -1.355 7.979 -6.995 1.00 97.75 103 LEU A N 1
ATOM 822 C CA . LEU A 1 103 ? -1.811 7.271 -5.802 1.00 97.75 103 LEU A CA 1
ATOM 823 C C . LEU A 1 103 ? -2.846 8.088 -5.016 1.00 97.75 103 LEU A C 1
ATOM 825 O O . LEU A 1 103 ? -3.934 7.584 -4.728 1.00 97.75 103 LEU A O 1
ATOM 829 N N . ASP A 1 104 ? -2.539 9.355 -4.734 1.00 97.31 104 ASP A N 1
ATOM 830 C CA . ASP A 1 104 ? -3.432 10.261 -4.005 1.00 97.31 104 ASP A CA 1
ATOM 831 C C . ASP A 1 104 ? -4.745 10.471 -4.769 1.00 97.31 104 ASP A C 1
ATOM 833 O O . ASP A 1 104 ? -5.828 10.323 -4.210 1.00 97.31 104 ASP A O 1
ATOM 837 N N . THR A 1 105 ? -4.671 10.695 -6.085 1.00 97.56 105 THR A N 1
ATOM 838 C CA . THR A 1 105 ? -5.855 10.885 -6.938 1.00 97.56 105 THR A CA 1
ATOM 839 C C . THR A 1 105 ? -6.763 9.655 -6.939 1.00 97.56 105 THR A C 1
ATOM 841 O O . THR A 1 105 ? -7.988 9.788 -6.900 1.00 97.56 105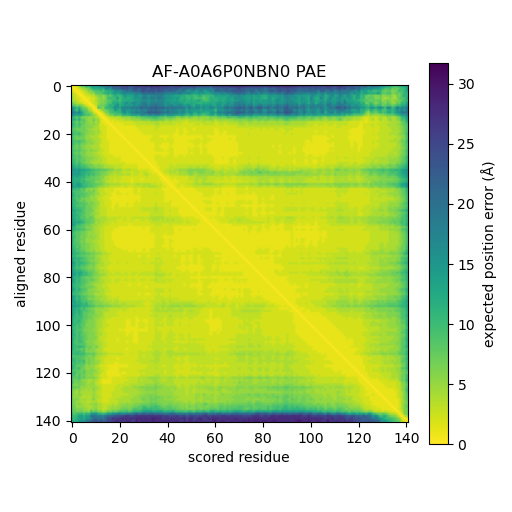 THR A O 1
ATOM 844 N N . ILE A 1 106 ? -6.192 8.446 -6.996 1.00 96.31 106 ILE A N 1
ATOM 845 C CA . ILE A 1 106 ? -6.964 7.197 -6.924 1.00 96.31 106 ILE A CA 1
ATOM 846 C C . ILE A 1 106 ? -7.689 7.100 -5.586 1.00 96.31 106 ILE A C 1
ATOM 848 O O . ILE A 1 106 ? -8.876 6.762 -5.559 1.00 96.31 106 ILE A O 1
ATOM 852 N N . ARG A 1 107 ? -6.983 7.402 -4.495 1.00 96.88 107 ARG A N 1
ATOM 853 C CA . ARG A 1 107 ? -7.520 7.339 -3.138 1.00 96.88 107 ARG A CA 1
ATOM 854 C C . ARG A 1 107 ? -8.638 8.354 -2.932 1.00 96.88 107 ARG A C 1
ATOM 856 O O . ARG A 1 107 ? -9.736 7.970 -2.538 1.00 96.88 107 ARG A O 1
ATOM 863 N N . ASP A 1 108 ? -8.404 9.610 -3.298 1.00 97.62 108 ASP A N 1
ATOM 864 C CA . ASP A 1 108 ? -9.385 10.694 -3.201 1.00 97.62 108 ASP A CA 1
ATOM 865 C C . ASP A 1 108 ? -10.627 10.400 -4.042 1.00 97.62 108 ASP A C 1
ATOM 867 O O . ASP A 1 108 ? -11.765 10.573 -3.595 1.00 97.62 108 ASP A O 1
ATOM 871 N N . LYS A 1 109 ? -10.436 9.887 -5.262 1.00 97.25 109 LYS A N 1
ATOM 872 C CA . LYS A 1 109 ? -11.552 9.470 -6.111 1.00 97.25 109 LYS A CA 1
ATOM 873 C C . LYS A 1 109 ? -12.356 8.349 -5.460 1.00 97.25 109 LYS A C 1
ATOM 875 O O . LYS A 1 109 ? -13.580 8.366 -5.541 1.00 97.25 109 LYS A O 1
ATOM 880 N N . TRP A 1 110 ? -11.708 7.379 -4.823 1.00 96.44 110 TRP A N 1
ATOM 881 C CA . TRP A 1 110 ? -12.423 6.305 -4.139 1.00 96.44 110 TRP A CA 1
ATOM 882 C C . TRP A 1 110 ? -13.226 6.845 -2.957 1.00 96.44 110 TRP A C 1
ATOM 884 O O . TRP A 1 110 ? -14.435 6.652 -2.922 1.00 96.44 110 TRP A O 1
ATOM 894 N N . ILE A 1 111 ? -12.596 7.619 -2.071 1.00 96.50 111 ILE A N 1
ATOM 895 C CA . ILE A 1 111 ? -13.251 8.238 -0.909 1.00 96.50 111 ILE A CA 1
ATOM 896 C C . ILE A 1 111 ? -14.472 9.067 -1.335 1.00 96.50 111 ILE A C 1
ATOM 898 O O . ILE A 1 111 ? -15.521 9.005 -0.700 1.00 96.50 111 ILE A O 1
ATOM 902 N N . THR A 1 112 ? -14.353 9.830 -2.425 1.00 98.00 112 THR A N 1
ATOM 903 C CA . THR A 1 112 ? -15.442 10.691 -2.918 1.00 98.00 112 THR A CA 1
ATOM 904 C C . THR A 1 112 ? -16.567 9.935 -3.621 1.00 98.00 112 THR A C 1
ATOM 906 O O . THR A 1 112 ? -17.699 10.414 -3.618 1.00 98.00 112 THR A O 1
ATOM 909 N N . THR A 1 113 ? -16.287 8.785 -4.240 1.00 97.50 113 THR A N 1
ATOM 910 C CA . THR A 1 113 ? -17.284 8.040 -5.032 1.00 97.50 113 THR A CA 1
ATOM 911 C C . THR A 1 113 ? -17.909 6.863 -4.289 1.00 97.50 113 THR A C 1
ATOM 913 O O . THR A 1 113 ? -19.043 6.501 -4.592 1.00 97.50 113 THR A O 1
ATOM 916 N N . ASP A 1 114 ? -17.196 6.281 -3.329 1.00 97.56 114 ASP A N 1
ATOM 917 C CA . ASP A 1 114 ? -17.595 5.098 -2.569 1.00 97.56 114 ASP A CA 1
ATOM 918 C C . ASP A 1 114 ? -16.876 5.086 -1.208 1.00 97.56 114 ASP A C 1
ATOM 920 O O . ASP A 1 114 ? -15.925 4.336 -0.965 1.00 97.56 114 ASP A O 1
ATOM 924 N N . LEU A 1 115 ? -17.326 5.978 -0.319 1.00 96.81 115 LEU A N 1
ATOM 925 C CA . LEU A 1 115 ? -16.785 6.103 1.033 1.00 96.81 115 LEU A CA 1
ATOM 926 C C . LEU A 1 115 ? -16.971 4.812 1.839 1.00 96.81 115 LEU A C 1
ATOM 928 O O . LEU A 1 115 ? -16.051 4.402 2.541 1.00 96.81 115 LEU A O 1
ATOM 932 N N . ASP A 1 116 ? -18.134 4.166 1.731 1.00 97.12 116 ASP A N 1
ATOM 933 C CA . ASP A 1 116 ? -18.438 2.940 2.474 1.00 97.12 116 ASP A CA 1
ATOM 934 C C . ASP A 1 116 ? -17.531 1.785 2.038 1.00 97.12 116 ASP A C 1
ATOM 936 O O . ASP A 1 116 ? -16.979 1.076 2.883 1.00 97.12 116 ASP A O 1
ATOM 940 N N . GLY A 1 117 ? -17.301 1.624 0.731 1.00 96.62 117 GLY A N 1
ATOM 941 C CA . GLY A 1 117 ? -16.355 0.642 0.212 1.00 96.62 117 GLY A CA 1
ATOM 942 C C . GLY A 1 117 ? -14.924 0.924 0.662 1.00 96.62 117 GLY A C 1
ATOM 943 O O . GLY A 1 117 ? -14.227 -0.005 1.074 1.00 96.62 117 GLY A O 1
ATOM 944 N N . TRP A 1 118 ? -14.497 2.189 0.681 1.00 96.56 118 TRP A N 1
ATOM 945 C CA . TRP A 1 118 ? -13.187 2.569 1.216 1.00 96.56 118 TRP A CA 1
ATOM 946 C C . TRP A 1 118 ? -13.066 2.283 2.727 1.00 96.56 118 TRP A C 1
ATOM 948 O O . TRP A 1 118 ? -12.092 1.671 3.173 1.00 96.56 118 TRP A O 1
ATOM 958 N N . LEU A 1 119 ? -14.079 2.638 3.526 1.00 95.25 119 LEU A N 1
ATOM 959 C CA . LEU A 1 119 ? -14.123 2.362 4.968 1.00 95.25 119 LEU A CA 1
ATOM 960 C C . LEU A 1 119 ? -14.168 0.861 5.277 1.00 95.25 119 LEU A C 1
ATOM 962 O O . LEU A 1 119 ? -13.572 0.434 6.262 1.00 95.25 119 LEU A O 1
ATOM 966 N N . SER A 1 120 ? -14.793 0.048 4.420 1.00 95.88 120 SER A N 1
ATOM 967 C CA . SER A 1 120 ? -14.871 -1.411 4.601 1.00 95.88 120 SER A CA 1
ATOM 968 C C . SER A 1 120 ? -13.508 -2.119 4.584 1.00 95.88 120 SER A C 1
ATOM 970 O O . SER A 1 120 ? -13.385 -3.245 5.067 1.00 95.88 120 SER A O 1
ATOM 972 N N . LEU A 1 121 ? -12.470 -1.452 4.068 1.00 95.81 121 LEU A N 1
ATOM 973 C CA . LEU A 1 121 ? -11.086 -1.936 4.056 1.00 95.81 121 LEU A CA 1
ATOM 974 C C . LEU A 1 121 ? -10.308 -1.589 5.329 1.00 95.81 121 LEU A C 1
ATOM 976 O O . LEU A 1 121 ? -9.122 -1.904 5.433 1.00 95.81 121 LEU A O 1
ATOM 980 N N . HIS A 1 122 ? -10.958 -0.947 6.294 1.00 94.38 122 HIS A N 1
ATOM 981 C CA . HIS A 1 122 ? -10.372 -0.599 7.574 1.00 94.38 122 HIS A CA 1
ATOM 982 C C . HIS A 1 122 ? -10.974 -1.462 8.673 1.00 94.38 122 HIS A C 1
ATOM 984 O O . HIS A 1 122 ? -12.170 -1.746 8.700 1.00 94.38 122 HIS A O 1
ATOM 990 N N . GLN A 1 123 ? -10.127 -1.874 9.607 1.00 92.31 123 GLN A N 1
ATOM 991 C CA . GLN A 1 123 ? -10.542 -2.657 10.764 1.00 92.31 123 GLN A CA 1
ATOM 992 C C . GLN A 1 123 ? -9.928 -2.057 12.017 1.00 92.31 123 GLN A C 1
ATOM 994 O O . GLN A 1 123 ? -8.770 -1.657 11.996 1.00 92.31 123 GLN A O 1
ATOM 999 N N . PHE A 1 124 ? -10.665 -2.004 13.122 1.00 92.06 124 PHE A N 1
ATOM 1000 C CA . PHE A 1 124 ? -10.056 -1.636 14.397 1.00 92.06 124 PHE A CA 1
ATOM 1001 C C . PHE A 1 124 ? -9.054 -2.706 14.827 1.00 92.06 124 PHE A C 1
ATOM 1003 O O . PHE A 1 124 ? -9.292 -3.901 14.628 1.00 92.06 124 PHE A O 1
ATOM 1010 N N . TYR A 1 125 ? -7.938 -2.292 15.426 1.00 91.19 125 TYR A N 1
ATOM 1011 C CA . TYR A 1 125 ? -7.043 -3.270 16.038 1.00 91.19 125 TYR A CA 1
ATOM 1012 C C . TYR A 1 125 ? -7.754 -3.991 17.197 1.00 91.19 125 TYR A C 1
ATOM 1014 O O . TYR A 1 125 ? -8.571 -3.377 17.894 1.00 91.19 125 TYR A O 1
ATOM 1022 N N . PRO A 1 126 ? -7.450 -5.280 17.435 1.00 92.81 126 PRO A N 1
ATOM 1023 C CA . PRO A 1 126 ? -8.054 -6.028 18.533 1.00 92.81 126 PRO A CA 1
ATOM 1024 C C . PRO A 1 126 ? -7.884 -5.308 19.877 1.00 92.81 126 PRO A C 1
ATOM 1026 O O . PRO A 1 126 ? -6.784 -4.860 20.203 1.00 92.81 126 PRO A O 1
ATOM 1029 N N . GLY A 1 127 ? -8.957 -5.200 20.662 1.00 91.88 127 GLY A N 1
ATOM 1030 C CA . GLY A 1 127 ? -8.931 -4.543 21.972 1.00 91.88 127 GLY A CA 1
ATOM 1031 C C . GLY A 1 127 ? -9.117 -3.021 21.938 1.00 91.88 127 GLY A C 1
ATOM 1032 O O . GLY A 1 127 ? -9.309 -2.417 22.996 1.00 91.88 127 GLY A O 1
ATOM 1033 N N . VAL A 1 128 ? -9.049 -2.374 20.766 1.00 90.62 128 VAL A N 1
ATOM 1034 C CA . VAL A 1 128 ? -9.185 -0.910 20.662 1.00 90.62 128 VAL A CA 1
ATOM 1035 C C . VAL A 1 128 ? -10.598 -0.458 21.001 1.00 90.62 128 VAL A C 1
ATOM 1037 O O . VAL A 1 128 ? -10.758 0.479 21.781 1.00 90.62 128 VAL A O 1
ATOM 1040 N N . ILE A 1 129 ? -11.619 -1.118 20.451 1.00 91.25 129 ILE A N 1
ATOM 1041 C CA . ILE A 1 129 ? -13.017 -0.748 20.701 1.00 91.25 129 ILE A CA 1
ATOM 1042 C C . ILE A 1 129 ? -13.351 -0.911 22.180 1.00 91.25 129 ILE A C 1
ATOM 1044 O O . ILE A 1 129 ? -13.839 0.025 22.807 1.00 91.25 129 ILE A O 1
ATOM 1048 N N . GLU A 1 130 ? -12.975 -2.042 22.766 1.00 92.69 130 GLU A N 1
ATOM 1049 C CA . GLU A 1 130 ? -13.187 -2.343 24.178 1.00 92.69 130 GLU A CA 1
ATOM 1050 C C . GLU A 1 130 ? -12.498 -1.305 25.071 1.00 92.69 130 GLU A C 1
ATOM 1052 O O . GLU A 1 130 ? -13.054 -0.843 26.071 1.00 92.69 130 GLU A O 1
ATOM 1057 N N . ARG A 1 131 ? -11.279 -0.890 24.703 1.00 88.69 131 ARG A N 1
ATOM 1058 C CA . ARG A 1 131 ? -10.544 0.138 25.439 1.00 88.69 131 ARG A CA 1
ATOM 1059 C C . ARG A 1 131 ? -11.218 1.504 25.337 1.00 88.69 131 ARG A C 1
ATOM 1061 O O . ARG A 1 131 ? -11.283 2.214 26.343 1.00 88.69 131 ARG A O 1
ATOM 1068 N N . LEU A 1 132 ? -11.709 1.875 24.156 1.00 87.56 132 LEU A N 1
ATOM 1069 C CA . LEU A 1 132 ? -12.434 3.128 23.945 1.00 87.56 132 LEU A CA 1
ATOM 1070 C C . LEU A 1 132 ? -13.736 3.150 24.748 1.00 87.56 132 LEU A C 1
ATOM 1072 O O . LEU A 1 132 ? -13.993 4.127 25.449 1.00 87.56 132 LEU A O 1
ATOM 1076 N N . GLU A 1 133 ? -14.508 2.064 24.734 1.00 89.75 133 GLU A N 1
ATOM 1077 C CA . GLU A 1 133 ? -15.727 1.924 25.538 1.00 89.75 133 GLU A CA 1
ATOM 1078 C C . GLU A 1 133 ? -15.442 2.093 27.037 1.00 89.75 133 GLU A C 1
ATOM 1080 O O . GLU A 1 133 ? -16.139 2.842 27.726 1.00 89.75 133 GLU A O 1
ATOM 1085 N N . GLN A 1 134 ? -14.365 1.482 27.544 1.00 88.56 134 GLN A N 1
ATOM 1086 C CA . GLN A 1 134 ? -13.934 1.660 28.934 1.00 88.56 134 GLN A CA 1
ATOM 1087 C C . GLN A 1 134 ? -13.598 3.119 29.254 1.00 88.56 134 GLN A C 1
ATOM 1089 O O . GLN A 1 134 ? -14.067 3.641 30.267 1.00 88.56 134 GLN A O 1
ATOM 1094 N N . ILE A 1 135 ? -12.816 3.792 28.404 1.00 86.00 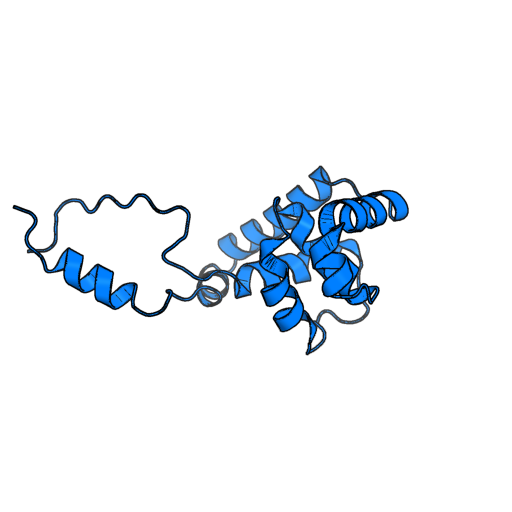135 ILE A N 1
ATOM 1095 C CA . ILE A 1 135 ? -12.448 5.203 28.598 1.00 86.00 135 ILE A CA 1
ATOM 1096 C C . ILE A 1 135 ? -13.704 6.079 28.617 1.00 86.00 135 ILE A C 1
ATOM 1098 O O . ILE A 1 135 ? -13.872 6.876 29.535 1.00 86.00 135 ILE A O 1
ATOM 1102 N N . LEU A 1 136 ? -14.617 5.877 27.665 1.00 85.38 136 LEU A N 1
ATOM 1103 C CA . LEU A 1 136 ? -15.874 6.623 27.563 1.00 85.38 136 LEU A CA 1
ATOM 1104 C C . LEU A 1 136 ? -16.813 6.377 28.753 1.00 85.38 136 LEU A C 1
ATOM 1106 O O . LEU A 1 136 ? -17.597 7.254 29.118 1.00 85.38 136 LEU A O 1
ATOM 1110 N N . SER A 1 137 ? -16.745 5.190 29.361 1.00 83.88 137 SER A N 1
ATOM 1111 C CA . SER A 1 137 ? -17.521 4.844 30.557 1.00 83.88 137 SER A CA 1
ATOM 1112 C C . SER A 1 137 ? -16.915 5.379 31.862 1.00 83.88 137 SER A C 1
ATOM 1114 O O . SER A 1 137 ? -17.633 5.540 32.853 1.00 83.88 137 SER A O 1
ATOM 1116 N N . THR A 1 138 ? -15.612 5.683 31.871 1.00 72.25 138 THR A N 1
ATOM 1117 C CA . THR A 1 138 ? -14.901 6.173 33.053 1.00 72.25 138 THR A CA 1
ATOM 1118 C C . THR A 1 138 ? -15.152 7.672 33.200 1.00 72.25 138 THR A C 1
ATOM 1120 O O . THR A 1 138 ? -14.774 8.456 32.334 1.00 72.25 138 THR A O 1
ATOM 1123 N N . ASN A 1 139 ? -15.781 8.095 34.302 1.00 59.69 139 ASN A N 1
ATOM 1124 C CA . ASN A 1 139 ? -15.909 9.519 34.615 1.00 59.69 139 ASN A CA 1
ATOM 1125 C C . ASN A 1 139 ? -14.500 10.104 34.780 1.00 59.69 139 ASN A C 1
ATOM 1127 O O . ASN A 1 139 ? -13.804 9.784 35.744 1.00 59.69 139 ASN A O 1
ATOM 1131 N N . THR A 1 140 ? -14.077 10.945 33.844 1.00 56.72 140 THR A N 1
ATOM 1132 C CA . THR A 1 140 ? -12.896 11.785 34.025 1.00 56.72 140 THR A CA 1
ATOM 1133 C C . THR A 1 140 ? -13.272 12.843 35.064 1.00 56.72 140 THR A C 1
ATOM 1135 O O . THR A 1 140 ? -14.067 13.733 34.769 1.00 56.72 140 THR A O 1
ATOM 1138 N N . THR A 1 141 ? -12.828 12.663 36.310 1.00 46.78 141 THR A N 1
ATOM 1139 C CA . THR A 1 141 ? -12.892 13.6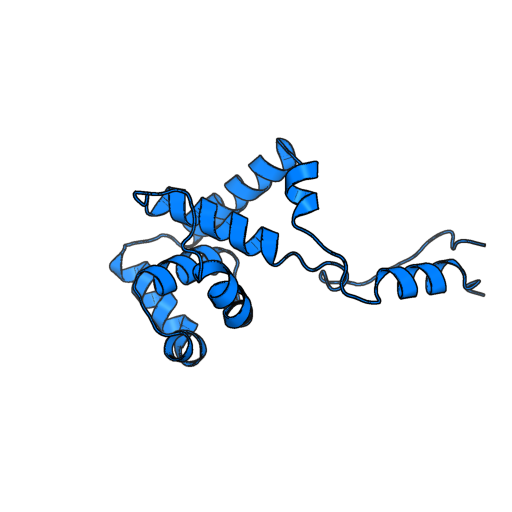97 37.360 1.00 46.78 141 THR A CA 1
ATOM 1140 C C . THR A 1 141 ? -11.963 14.850 37.047 1.00 46.78 141 THR A C 1
ATOM 1142 O O . THR A 1 141 ? -10.836 14.550 36.591 1.00 46.78 141 THR A O 1
#

Mean predicted aligned error: 4.97 Å

pLDDT: mean 92.41, std 10.09, range [46.78, 98.69]

Solvent-accessible surface area (backbone atoms only — not comparable to full-atom values): 8352 Å² total; per-residue (Å²): 93,69,65,95,74,84,88,78,96,66,96,56,80,57,48,46,44,65,57,40,55,50,52,47,20,51,55,38,34,43,70,77,67,58,58,99,58,92,67,78,61,88,69,47,61,68,50,50,64,73,48,49,84,71,58,86,51,80,46,45,47,30,49,52,52,48,42,52,73,75,62,55,50,71,68,54,44,74,74,39,38,73,58,54,51,51,47,52,34,60,77,68,70,55,54,64,67,58,46,32,51,50,39,51,50,55,48,52,51,39,50,75,75,39,44,66,68,53,52,68,36,46,39,68,41,89,65,44,65,64,50,49,54,50,56,41,59,44,68,84,126

Secondary structure (DSSP, 8-state):
---S------SSTTEE-HHHHHHHHHHHHHHHH--S-SSPPTTHHHHHHHHGGG--STTHHHHHHHHHHTT--HHHHHHHHHHHHHHHHHHTT--HHHHHHHHHHHHHHHHHH-HHHHHTT-EEPTTHHHHHHHHHHS---

Foldseek 3Di:
DFDPDDDDDDPCQFKDLLLLLLLLLLVLLCVPPVDPDSDQDPCLSVLLVVLVVLDPDSLCSVVSSVCVVVVPDSVCCNVPVVVSSVVVCVVVVNDSVVSNVSSVVSLVVCCVPPVPVSCVSMDTDPCSVVVVVVVRPDPPD

Radius of gyration: 18.39 Å; Cα contacts (8 Å, |Δi|>4): 107; chains: 1; bounding box: 40×31×56 Å

Sequence (141 aa):
MVPTILALDFDGVLCNGLLEYFQTAWRTYCQIWKPASETPPENLAPKFYRLRPVIEIGWEMPILIHALILGISEDEILQNWSTVAQSIVNSETLDRTDTAKQLDTIRDKWITTDLDGWLSLHQFYPGVIERLEQILSTNTT